Protein AF-A0A926FIC3-F1 (afdb_monomer_lite)

Organism: Aeromonas hydrophila (NCBI:txid644)

Secondary structure (DSSP, 8-state):
---TT----HHHHHHTTS-SSHHHHTTTTTTB-GGGTTT-----SS--S-----BS-SSS---SEEEE-TT--EEEEPPPPPHHHHHHHHHHT-

Radius of gyration: 13.05 Å; chains: 1; bounding box: 36×26×32 Å

Structure (mmCIF, N/CA/C/O backbone):
data_AF-A0A926FIC3-F1
#
_entry.id   AF-A0A926FIC3-F1
#
loop_
_atom_site.group_PDB
_atom_site.id
_atom_site.type_symbol
_atom_site.label_atom_id
_atom_site.label_alt_id
_atom_site.label_comp_id
_atom_site.label_asym_id
_atom_site.label_entity_id
_atom_site.label_seq_id
_atom_site.pdbx_PDB_ins_code
_atom_site.Cartn_x
_atom_site.Cartn_y
_atom_site.Cartn_z
_atom_site.occupancy
_atom_site.B_iso_or_equiv
_atom_site.auth_seq_id
_atom_site.auth_comp_id
_atom_site.auth_asym_id
_atom_site.auth_atom_id
_atom_site.pdbx_PDB_model_num
ATOM 1 N N . MET A 1 1 ? -0.464 7.599 12.871 1.00 42.03 1 MET A N 1
ATOM 2 C CA . MET A 1 1 ? 0.967 7.531 12.443 1.00 42.03 1 MET A CA 1
ATOM 3 C C . MET A 1 1 ? 1.010 7.645 10.915 1.00 42.03 1 MET A C 1
ATOM 5 O O . MET A 1 1 ? 1.080 6.639 10.222 1.00 42.03 1 MET A O 1
ATOM 9 N N . SER A 1 2 ? 0.872 8.861 10.377 1.00 41.44 2 SER A N 1
ATOM 10 C CA . SER A 1 2 ? 0.689 9.081 8.934 1.00 41.44 2 SER A CA 1
ATOM 11 C C . SER A 1 2 ? 2.014 8.907 8.180 1.00 41.44 2 SER A C 1
ATOM 13 O O . SER A 1 2 ? 2.944 9.706 8.307 1.00 41.44 2 SER A O 1
ATOM 15 N N . CYS A 1 3 ? 2.151 7.807 7.440 1.00 52.25 3 CYS A N 1
ATOM 16 C CA . CYS A 1 3 ? 3.246 7.627 6.495 1.00 52.25 3 CYS A CA 1
ATOM 17 C C . CYS A 1 3 ? 2.843 8.305 5.182 1.00 52.25 3 CYS A C 1
ATOM 19 O O . CYS A 1 3 ? 1.821 7.958 4.609 1.00 52.25 3 CYS A O 1
ATOM 21 N N . LEU A 1 4 ? 3.652 9.222 4.649 1.00 47.06 4 LEU A N 1
ATOM 22 C CA . LEU A 1 4 ? 3.330 9.938 3.402 1.00 47.06 4 LEU A CA 1
ATOM 23 C C . LEU A 1 4 ? 3.104 9.010 2.181 1.00 47.06 4 LEU A C 1
ATOM 25 O O . LEU A 1 4 ? 2.561 9.437 1.168 1.00 47.06 4 LEU A O 1
ATOM 29 N N . GLN A 1 5 ? 3.538 7.746 2.267 1.00 49.44 5 GLN A N 1
ATOM 30 C CA . GLN A 1 5 ? 3.405 6.712 1.230 1.00 49.44 5 GLN A CA 1
ATOM 31 C C . GLN A 1 5 ? 2.325 5.665 1.537 1.00 49.44 5 GLN A C 1
ATOM 33 O O . GLN A 1 5 ? 2.264 4.632 0.873 1.00 49.44 5 GLN A O 1
ATOM 38 N N . VAL A 1 6 ? 1.482 5.891 2.546 1.00 51.41 6 VAL A N 1
ATOM 39 C CA . VAL A 1 6 ? 0.368 4.984 2.865 1.00 51.41 6 VAL A CA 1
ATOM 40 C C . VAL A 1 6 ? -0.678 4.927 1.740 1.00 51.41 6 VAL A C 1
ATOM 42 O O . VAL A 1 6 ? -1.394 3.934 1.613 1.00 51.41 6 VAL A O 1
ATOM 45 N N . GLY A 1 7 ? -0.710 5.934 0.863 1.00 54.53 7 GLY A N 1
ATOM 46 C CA . GLY A 1 7 ? -1.427 5.852 -0.402 1.00 54.53 7 GLY A CA 1
ATOM 47 C C . GLY A 1 7 ? -0.793 4.780 -1.283 1.00 54.53 7 GLY A C 1
ATOM 48 O O . GLY A 1 7 ? 0.285 4.974 -1.830 1.00 54.53 7 GLY A O 1
ATOM 49 N N . SER A 1 8 ? -1.449 3.636 -1.426 1.00 62.53 8 SER A N 1
ATOM 50 C CA . SER A 1 8 ? -1.148 2.662 -2.472 1.00 62.53 8 SER A CA 1
ATOM 51 C C . SER A 1 8 ? -2.259 2.760 -3.509 1.00 62.53 8 SER A C 1
ATOM 53 O O . SER A 1 8 ? -3.420 2.504 -3.211 1.00 62.53 8 SER A O 1
ATOM 55 N N . VAL A 1 9 ? -1.924 3.170 -4.733 1.00 71.31 9 VAL A N 1
ATOM 56 C CA . VAL A 1 9 ? -2.851 3.032 -5.865 1.00 71.31 9 VAL A CA 1
ATOM 57 C C . VAL A 1 9 ? -2.681 1.639 -6.460 1.00 71.31 9 VAL A C 1
ATOM 59 O O . VAL A 1 9 ? -1.574 1.100 -6.459 1.00 71.31 9 VAL A O 1
ATOM 62 N N . GLY A 1 10 ? -3.753 1.049 -6.995 1.00 78.94 10 GLY A N 1
ATOM 63 C CA . GLY A 1 10 ? -3.721 -0.330 -7.507 1.00 78.94 10 GLY A CA 1
ATOM 64 C C . GLY A 1 10 ? -2.575 -0.591 -8.494 1.00 78.94 10 GLY A C 1
ATOM 65 O O . GLY A 1 10 ? -1.903 -1.612 -8.403 1.00 78.94 10 GLY A O 1
ATOM 66 N N . LYS A 1 11 ? -2.249 0.384 -9.357 1.00 82.88 11 LYS A N 1
ATOM 67 C CA . LYS A 1 11 ? -1.094 0.302 -10.268 1.00 82.88 11 LYS A CA 1
ATOM 68 C C . LYS A 1 11 ? 0.248 0.122 -9.548 1.00 82.88 11 LYS A C 1
ATOM 70 O O . LYS A 1 11 ? 1.088 -0.620 -10.043 1.00 82.88 11 LYS A O 1
ATOM 75 N N . SER A 1 12 ? 0.463 0.776 -8.406 1.00 83.56 12 SER A N 1
ATOM 76 C CA . SER A 1 12 ? 1.702 0.626 -7.629 1.00 83.56 12 SER A CA 1
ATOM 77 C C . SER A 1 12 ? 1.849 -0.785 -7.079 1.00 83.56 12 SER A C 1
ATOM 79 O O . SER A 1 12 ? 2.946 -1.329 -7.083 1.00 83.56 12 SER A O 1
ATOM 81 N N . LEU A 1 13 ? 0.743 -1.381 -6.629 1.00 85.12 13 LEU A N 1
ATOM 82 C CA . LEU A 1 13 ? 0.719 -2.749 -6.117 1.00 85.12 13 LEU A CA 1
ATOM 83 C C . LEU A 1 13 ? 0.977 -3.765 -7.235 1.00 85.12 13 LEU A C 1
ATOM 85 O O . LEU A 1 13 ? 1.796 -4.662 -7.055 1.00 85.12 13 LEU A O 1
ATOM 89 N N . ILE A 1 14 ? 0.372 -3.572 -8.410 1.00 88.31 14 ILE A N 1
ATOM 90 C CA . ILE A 1 14 ? 0.625 -4.411 -9.593 1.00 88.31 14 ILE A CA 1
ATOM 91 C C . ILE A 1 14 ? 2.093 -4.295 -10.033 1.00 88.31 14 ILE A C 1
ATOM 93 O O . ILE A 1 14 ? 2.773 -5.308 -10.165 1.00 88.31 14 ILE A O 1
ATOM 97 N N . LYS A 1 15 ? 2.636 -3.070 -10.173 1.00 86.94 15 LYS A N 1
ATOM 98 C CA . LYS A 1 15 ? 4.061 -2.848 -10.509 1.00 86.94 15 LYS A CA 1
ATOM 99 C C . LYS A 1 15 ? 5.013 -3.473 -9.478 1.00 86.94 15 LYS A C 1
ATOM 101 O O . LYS A 1 15 ? 6.117 -3.869 -9.833 1.00 86.94 15 LYS A O 1
ATOM 106 N N . ALA A 1 16 ? 4.593 -3.557 -8.218 1.00 86.94 16 ALA A N 1
ATOM 107 C CA . ALA A 1 16 ? 5.355 -4.173 -7.137 1.00 86.94 16 ALA A CA 1
ATOM 108 C C . ALA A 1 16 ? 5.212 -5.703 -7.057 1.00 86.94 16 ALA A C 1
ATOM 110 O O . ALA A 1 16 ? 5.843 -6.308 -6.197 1.00 86.94 16 ALA A O 1
ATOM 111 N N . GLY A 1 17 ? 4.402 -6.326 -7.920 1.00 88.50 17 GLY A N 1
ATOM 112 C CA . GLY A 1 17 ? 4.203 -7.777 -7.942 1.00 88.50 17 GLY A CA 1
ATOM 113 C C . GLY A 1 17 ? 3.226 -8.299 -6.885 1.00 88.50 17 GLY A C 1
ATOM 114 O O . GLY A 1 17 ? 3.284 -9.473 -6.533 1.00 88.50 17 GLY A O 1
ATOM 115 N N . ALA A 1 18 ? 2.332 -7.455 -6.360 1.00 87.12 18 ALA A N 1
ATOM 116 C CA . ALA A 1 18 ? 1.299 -7.885 -5.412 1.00 87.12 18 ALA A CA 1
ATOM 117 C C . ALA A 1 18 ? 0.176 -8.715 -6.065 1.00 87.12 18 ALA A C 1
ATOM 119 O O . ALA A 1 18 ? -0.573 -9.391 -5.363 1.00 87.12 18 ALA A O 1
ATOM 120 N N . GLY A 1 19 ? 0.042 -8.641 -7.390 1.00 89.12 19 GLY A N 1
ATOM 121 C CA . GLY A 1 19 ? -0.966 -9.343 -8.178 1.00 89.12 19 GLY A CA 1
ATOM 122 C C . GLY A 1 19 ? -0.998 -8.845 -9.625 1.00 89.12 19 GLY A C 1
ATOM 123 O O . GLY A 1 19 ? -0.418 -7.802 -9.935 1.00 89.12 19 GLY A O 1
ATOM 124 N N . ASP A 1 20 ? -1.668 -9.593 -10.501 1.00 89.00 20 ASP A N 1
ATOM 125 C CA . ASP A 1 20 ? -1.651 -9.360 -11.953 1.00 89.00 20 ASP A CA 1
ATOM 126 C C . ASP A 1 20 ? -2.651 -8.285 -12.414 1.00 89.00 20 ASP A C 1
ATOM 128 O O . ASP A 1 20 ? -2.481 -7.666 -13.465 1.00 89.00 20 ASP A O 1
ATOM 132 N N . ASP A 1 21 ? -3.705 -8.044 -11.630 1.00 87.44 21 ASP A N 1
ATOM 133 C CA . ASP A 1 21 ? -4.791 -7.127 -11.980 1.00 87.44 21 ASP A CA 1
ATOM 134 C C . ASP A 1 21 ? -5.343 -6.349 -10.773 1.00 87.44 21 ASP A C 1
ATOM 136 O O . ASP A 1 21 ? -5.013 -6.609 -9.615 1.00 87.44 21 ASP A O 1
ATOM 140 N N . PHE A 1 22 ? -6.228 -5.380 -11.029 1.00 83.31 22 PHE A N 1
ATOM 141 C CA . PHE A 1 22 ? -6.813 -4.566 -9.960 1.00 83.31 22 PHE A CA 1
ATOM 142 C C . PHE A 1 22 ? -7.629 -5.391 -8.952 1.00 83.31 22 PHE A C 1
ATOM 144 O O . PHE A 1 22 ? -7.638 -5.079 -7.762 1.00 83.31 22 PHE A O 1
ATOM 151 N N . LYS A 1 23 ? -8.299 -6.453 -9.409 1.00 86.69 23 LYS A N 1
ATOM 152 C CA . LYS A 1 23 ? -9.135 -7.308 -8.559 1.00 86.69 23 LYS A CA 1
ATOM 153 C C . LYS A 1 23 ? -8.286 -8.097 -7.562 1.00 86.69 23 LYS A C 1
ATOM 155 O O . LYS A 1 23 ? -8.707 -8.283 -6.424 1.00 86.69 23 LYS A O 1
ATOM 160 N N . SER A 1 24 ? -7.106 -8.542 -7.977 1.00 85.38 24 SER A N 1
ATOM 161 C CA . SER A 1 24 ? -6.156 -9.268 -7.137 1.00 85.38 24 SER A CA 1
ATOM 162 C C . SER A 1 24 ? -5.544 -8.369 -6.058 1.00 85.38 24 SER A C 1
ATOM 164 O O . SER A 1 24 ? -5.426 -8.792 -4.910 1.00 85.38 24 SER A O 1
ATOM 166 N N . VAL A 1 25 ? -5.245 -7.105 -6.386 1.00 87.75 25 VAL A N 1
ATOM 167 C CA . VAL A 1 25 ? -4.594 -6.167 -5.453 1.00 87.75 25 VAL A CA 1
ATOM 168 C C . VAL A 1 25 ? -5.567 -5.346 -4.601 1.00 87.75 25 VAL A C 1
ATOM 170 O O . VAL A 1 25 ? -5.136 -4.688 -3.655 1.00 87.75 25 VAL A O 1
ATOM 173 N N . SER A 1 26 ? -6.872 -5.363 -4.893 1.00 83.44 26 SER A N 1
ATOM 174 C CA . SER A 1 26 ? -7.870 -4.546 -4.179 1.00 83.44 26 SER A CA 1
ATOM 175 C C . SER A 1 26 ? -7.924 -4.841 -2.678 1.00 83.44 26 SER A C 1
ATOM 177 O O . SER A 1 26 ? -8.058 -3.920 -1.884 1.00 83.44 26 SER A O 1
ATOM 179 N N . LYS A 1 27 ? -7.719 -6.101 -2.276 1.00 81.06 27 LYS A N 1
ATOM 180 C CA . LYS A 1 27 ? -7.660 -6.525 -0.862 1.00 81.06 27 LYS A CA 1
ATOM 181 C C . LYS A 1 27 ? -6.432 -6.000 -0.115 1.00 81.06 27 LYS A C 1
ATOM 183 O O . LYS A 1 27 ? -6.379 -6.028 1.107 1.00 81.06 27 LYS A O 1
ATOM 188 N N . THR A 1 28 ? -5.410 -5.591 -0.855 1.00 83.88 28 THR A N 1
ATOM 189 C CA . THR A 1 28 ? -4.157 -5.048 -0.324 1.00 83.88 28 THR A CA 1
ATOM 190 C C . THR A 1 28 ? -4.198 -3.522 -0.257 1.00 83.88 28 THR A C 1
ATOM 192 O O . THR A 1 28 ? -3.479 -2.909 0.537 1.00 83.88 28 THR A O 1
ATOM 195 N N . LEU A 1 29 ? -5.047 -2.909 -1.081 1.00 81.25 29 LEU A N 1
ATOM 196 C CA . LEU A 1 29 ? -5.211 -1.470 -1.172 1.00 81.25 29 LEU A CA 1
ATOM 197 C C . LEU A 1 29 ? -5.733 -0.911 0.153 1.00 81.25 29 LEU A C 1
ATOM 199 O O . LEU A 1 29 ? -6.708 -1.401 0.709 1.00 81.25 29 LEU A O 1
ATOM 203 N N . GLY A 1 30 ? -5.041 0.096 0.682 1.00 79.00 30 GLY A N 1
ATOM 204 C CA . GLY A 1 30 ? -5.377 0.673 1.985 1.00 79.00 30 GLY A CA 1
ATOM 205 C C . GLY A 1 30 ? -5.050 -0.221 3.188 1.00 79.00 30 GLY A C 1
ATOM 206 O O . GLY A 1 30 ? -5.262 0.222 4.307 1.00 79.00 30 GLY A O 1
ATOM 207 N N . PHE A 1 31 ? -4.490 -1.421 2.993 1.00 82.62 31 PHE A N 1
ATOM 208 C CA . PHE A 1 31 ? -4.203 -2.377 4.072 1.00 82.62 31 PHE A CA 1
ATOM 209 C C . PHE A 1 31 ? -2.710 -2.716 4.225 1.00 82.62 31 PHE A C 1
ATOM 211 O O . PHE A 1 31 ? -2.214 -2.891 5.345 1.00 82.62 31 PHE A O 1
ATOM 218 N N . SER A 1 32 ? -1.964 -2.805 3.118 1.00 85.31 32 SER A N 1
ATOM 219 C CA . SER A 1 32 ? -0.519 -3.081 3.130 1.00 85.31 32 SER A CA 1
ATOM 220 C C . SER A 1 32 ? 0.272 -2.031 2.360 1.00 85.31 32 SER A C 1
ATOM 222 O O . SER A 1 32 ? -0.123 -1.583 1.286 1.00 85.31 32 SER A O 1
ATOM 224 N N . CYS A 1 33 ? 1.447 -1.673 2.874 1.00 85.12 33 CYS A N 1
ATOM 225 C CA . CYS A 1 33 ? 2.381 -0.822 2.149 1.00 85.12 33 CYS A CA 1
ATOM 226 C C . CYS A 1 33 ? 2.980 -1.562 0.941 1.00 85.12 33 CYS A C 1
ATOM 228 O O . CYS A 1 33 ? 3.341 -2.736 1.033 1.00 85.12 33 CYS A O 1
ATOM 230 N N . VAL A 1 34 ? 3.196 -0.839 -0.166 1.00 85.75 34 VAL A N 1
ATOM 231 C CA . VAL A 1 34 ? 3.830 -1.367 -1.396 1.00 85.75 34 VAL A CA 1
ATOM 232 C C . VAL A 1 34 ? 5.199 -1.997 -1.111 1.00 85.75 34 VAL A C 1
ATOM 234 O O . VAL A 1 34 ? 5.564 -3.007 -1.707 1.00 85.75 34 VAL A O 1
ATOM 237 N N . GLY A 1 35 ? 5.937 -1.445 -0.141 1.00 86.25 35 GLY A N 1
ATOM 238 C CA . GLY A 1 35 ? 7.244 -1.950 0.277 1.00 86.25 35 GLY A CA 1
ATOM 239 C C . GLY A 1 35 ? 7.248 -3.416 0.714 1.00 86.25 35 GLY A C 1
ATOM 240 O O . GLY A 1 35 ? 8.288 -4.065 0.632 1.00 86.25 35 GLY A O 1
ATOM 241 N N . ARG A 1 36 ? 6.095 -3.967 1.116 1.00 87.56 36 ARG A N 1
ATOM 242 C CA . ARG A 1 36 ? 5.949 -5.381 1.477 1.00 87.56 36 ARG A CA 1
ATOM 243 C C . ARG A 1 36 ? 6.263 -6.325 0.313 1.00 87.56 36 ARG A C 1
ATOM 245 O O . ARG A 1 36 ? 6.799 -7.400 0.552 1.00 87.56 36 ARG A O 1
ATOM 252 N N . PHE A 1 37 ? 5.972 -5.911 -0.918 1.00 88.31 37 PHE A N 1
ATOM 253 C CA . PHE A 1 37 ? 6.119 -6.748 -2.113 1.00 88.31 37 PHE A CA 1
ATOM 254 C C . PHE A 1 37 ? 7.487 -6.601 -2.789 1.00 88.31 37 PHE A C 1
ATOM 256 O O . PHE A 1 37 ? 7.915 -7.489 -3.514 1.00 88.31 37 PHE A O 1
ATOM 263 N N . ILE A 1 38 ? 8.221 -5.527 -2.482 1.00 88.56 38 ILE A N 1
ATOM 264 C CA . ILE A 1 38 ? 9.564 -5.252 -3.028 1.00 88.56 38 ILE A CA 1
ATOM 265 C C . ILE A 1 38 ? 10.697 -5.500 -2.019 1.00 88.56 38 ILE A C 1
ATOM 267 O O . ILE A 1 38 ? 11.814 -5.029 -2.214 1.00 88.56 38 ILE A O 1
ATOM 271 N N . GLY A 1 39 ? 10.417 -6.184 -0.905 1.00 87.38 39 GLY A N 1
ATOM 272 C CA . GLY A 1 39 ? 11.430 -6.501 0.110 1.00 87.38 39 GLY A CA 1
ATOM 273 C C . GLY A 1 39 ? 11.951 -5.287 0.892 1.00 87.38 39 GLY A C 1
ATOM 274 O O . GLY A 1 39 ? 13.106 -5.272 1.314 1.00 87.38 39 GLY A O 1
ATOM 275 N N . ALA A 1 40 ? 11.128 -4.252 1.084 1.00 88.00 40 ALA A N 1
ATOM 276 C CA . ALA A 1 40 ? 11.512 -3.085 1.874 1.00 88.00 40 ALA A CA 1
ATOM 277 C C . ALA A 1 40 ? 11.668 -3.419 3.372 1.00 88.00 40 ALA A C 1
ATOM 279 O O . ALA A 1 40 ? 11.123 -4.396 3.886 1.00 88.00 40 ALA A O 1
ATOM 280 N N . GLY A 1 41 ? 12.391 -2.560 4.092 1.00 86.69 41 GLY A N 1
ATOM 281 C CA . GLY A 1 41 ? 12.598 -2.704 5.533 1.00 86.69 41 GLY A CA 1
ATOM 282 C C . GLY A 1 41 ? 11.373 -2.353 6.388 1.00 86.69 41 GLY A C 1
ATOM 283 O O . GLY A 1 41 ? 10.345 -1.882 5.896 1.00 86.69 41 GLY A O 1
ATOM 284 N N . SER A 1 42 ? 11.520 -2.542 7.700 1.00 85.31 42 SER A N 1
ATOM 285 C CA . SER A 1 42 ? 10.509 -2.202 8.708 1.00 85.31 42 SER A CA 1
ATOM 286 C C . SER A 1 42 ? 10.142 -0.709 8.712 1.00 85.31 42 SER A C 1
ATOM 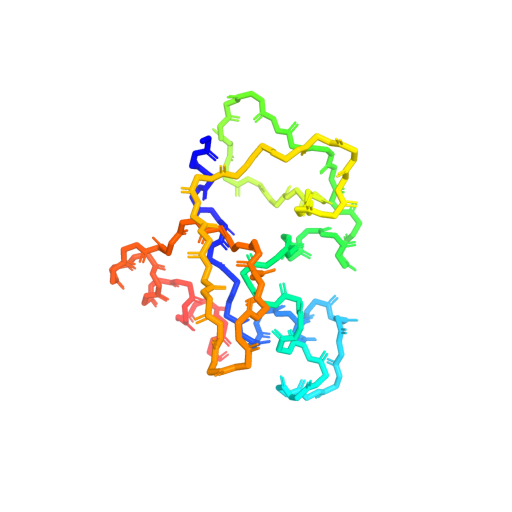288 O O . SER A 1 42 ? 10.969 0.135 8.339 1.00 85.31 42 SER A O 1
ATOM 290 N N . PRO A 1 43 ? 8.917 -0.346 9.142 1.00 80.31 43 PRO A N 1
ATOM 291 C CA . PRO A 1 43 ? 8.526 1.051 9.301 1.00 80.31 43 PRO A CA 1
ATOM 292 C C . PRO A 1 43 ? 9.434 1.781 10.293 1.00 80.31 43 PRO A C 1
ATOM 294 O O . PRO A 1 43 ? 9.964 1.206 11.244 1.00 80.31 43 PRO A O 1
ATOM 297 N N . ARG A 1 44 ? 9.604 3.082 10.059 1.00 80.81 44 ARG A N 1
ATOM 298 C CA . ARG A 1 44 ? 10.484 3.953 10.843 1.00 80.81 44 ARG A CA 1
ATOM 299 C C . ARG A 1 44 ? 9.644 4.901 11.686 1.00 80.81 44 ARG A C 1
ATOM 301 O O . ARG A 1 44 ? 8.572 5.324 11.269 1.00 80.81 44 ARG A O 1
ATOM 308 N N . LYS A 1 45 ? 10.163 5.282 12.859 1.00 79.12 45 LYS A N 1
ATOM 309 C CA . LYS A 1 45 ? 9.499 6.253 13.749 1.00 79.12 45 LYS A CA 1
ATOM 310 C C . LYS A 1 45 ? 9.317 7.627 13.096 1.00 79.12 45 LYS A C 1
ATOM 312 O O . LYS A 1 45 ? 8.370 8.329 13.421 1.00 79.12 45 LYS A O 1
ATOM 317 N N . LYS A 1 46 ? 10.239 8.012 12.209 1.00 78.50 46 LYS A N 1
ATOM 318 C CA . LYS A 1 46 ? 10.165 9.233 11.404 1.00 78.50 46 LYS A CA 1
ATOM 319 C C . LYS A 1 46 ? 10.141 8.856 9.919 1.00 78.50 46 LYS A C 1
ATOM 321 O O . LYS A 1 46 ? 10.956 8.015 9.526 1.00 78.50 46 LYS A O 1
ATOM 326 N N . PRO A 1 47 ? 9.251 9.452 9.107 1.00 73.44 47 PRO A N 1
ATOM 327 C CA . PRO A 1 47 ? 9.265 9.259 7.664 1.00 73.44 47 PRO A CA 1
ATO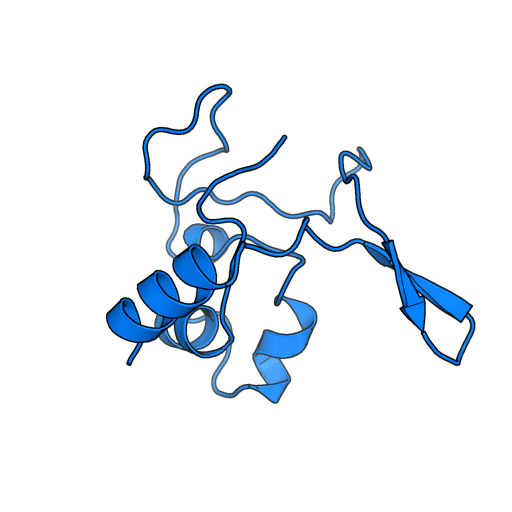M 328 C C . PRO A 1 47 ? 10.586 9.753 7.062 1.00 73.44 47 PRO A C 1
ATOM 330 O O . PRO A 1 47 ? 11.072 10.823 7.414 1.00 73.44 47 PRO A O 1
ATOM 333 N N . ASP A 1 48 ? 11.151 8.982 6.141 1.00 80.06 48 ASP A N 1
ATOM 334 C CA . ASP A 1 48 ? 12.383 9.291 5.395 1.00 80.06 48 ASP A CA 1
ATOM 335 C C . ASP A 1 48 ? 12.168 9.204 3.868 1.00 80.06 48 A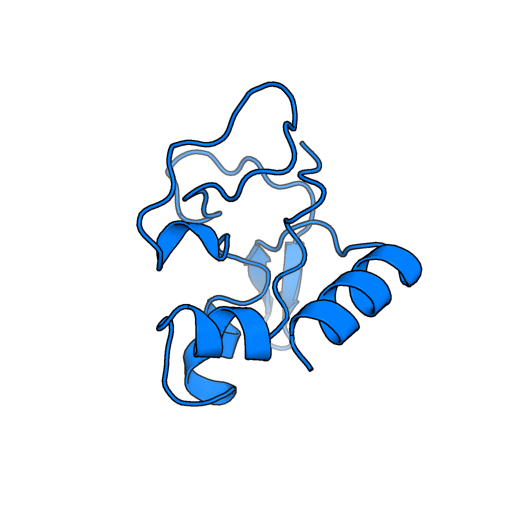SP A C 1
ATOM 337 O O . ASP A 1 48 ? 13.126 9.178 3.100 1.00 80.06 48 ASP A O 1
ATOM 341 N N . GLY A 1 49 ? 10.907 9.090 3.431 1.00 75.81 49 GLY A N 1
ATOM 342 C CA . GLY A 1 49 ? 10.517 8.942 2.026 1.00 75.81 49 GLY A CA 1
ATOM 343 C C . GLY A 1 49 ? 10.789 7.567 1.402 1.00 75.81 49 GLY A C 1
ATOM 344 O O . GLY A 1 49 ? 10.556 7.394 0.205 1.00 75.81 49 GLY A O 1
ATOM 345 N N . LYS A 1 50 ? 11.285 6.583 2.165 1.00 80.06 50 LYS A N 1
ATOM 346 C CA . LYS A 1 50 ? 11.524 5.222 1.660 1.00 80.06 50 LYS A CA 1
ATOM 347 C C . LYS A 1 50 ? 10.291 4.325 1.843 1.00 80.06 50 LYS A C 1
ATOM 349 O O . LYS A 1 50 ? 9.569 4.468 2.827 1.00 80.06 50 LYS A O 1
ATOM 354 N N . PRO A 1 51 ? 10.080 3.310 0.992 1.00 80.62 51 PRO A N 1
ATOM 355 C CA . PRO A 1 51 ? 9.054 2.304 1.255 1.00 80.62 51 PRO A CA 1
ATOM 356 C C . PRO A 1 51 ? 9.322 1.540 2.569 1.00 80.62 51 PRO A C 1
ATOM 358 O O . PRO A 1 51 ? 10.451 1.480 3.072 1.00 80.62 51 PRO A O 1
ATOM 361 N N . CYS A 1 52 ? 8.271 0.949 3.138 1.00 84.25 52 CYS A N 1
ATOM 362 C CA . CYS A 1 52 ? 8.352 0.017 4.263 1.00 84.25 52 CYS A CA 1
ATOM 363 C C . CYS A 1 52 ? 7.414 -1.181 4.049 1.00 84.25 52 CYS A C 1
ATOM 365 O O . CYS A 1 52 ? 6.516 -1.132 3.209 1.00 84.25 52 CYS A O 1
ATOM 367 N N . ASN A 1 53 ? 7.622 -2.258 4.802 1.00 86.62 53 ASN A N 1
ATOM 368 C CA . ASN A 1 53 ? 6.865 -3.510 4.685 1.00 86.62 53 ASN A CA 1
ATOM 369 C C . ASN A 1 53 ? 5.641 -3.623 5.621 1.00 86.62 53 ASN A C 1
ATOM 371 O O . ASN A 1 53 ? 5.124 -4.726 5.831 1.00 86.62 53 ASN A O 1
ATOM 375 N N .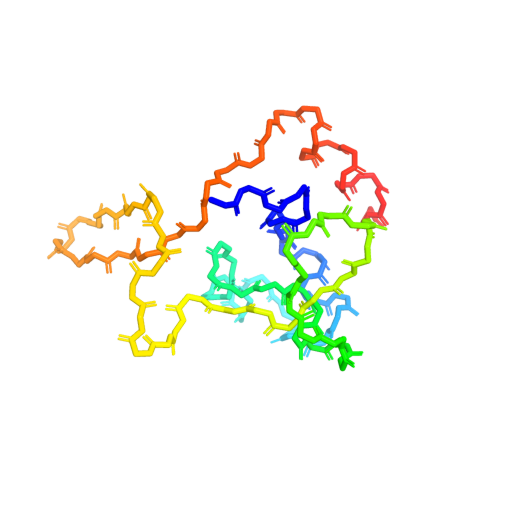 TRP A 1 54 ? 5.186 -2.503 6.190 1.00 84.12 54 TRP A N 1
ATOM 376 C CA . TRP A 1 54 ? 4.094 -2.476 7.165 1.00 84.12 54 TRP A CA 1
ATOM 377 C C . TRP A 1 54 ? 2.743 -2.908 6.569 1.00 84.12 54 TRP A C 1
ATOM 379 O O . TRP A 1 54 ? 2.472 -2.714 5.382 1.00 84.12 54 TRP A O 1
ATOM 389 N N . SER A 1 55 ? 1.886 -3.488 7.411 1.00 84.88 55 SER A N 1
ATOM 390 C CA . SER A 1 55 ? 0.508 -3.866 7.089 1.00 84.88 55 SER A CA 1
ATOM 391 C C . SER A 1 55 ? -0.363 -3.773 8.338 1.00 84.88 55 SER A C 1
ATOM 393 O O . SER A 1 55 ? 0.139 -3.976 9.442 1.00 84.88 55 SER A O 1
ATOM 395 N N . LEU A 1 56 ? -1.666 -3.552 8.156 1.00 78.38 56 LEU A N 1
ATOM 396 C CA . LEU A 1 56 ? -2.653 -3.510 9.245 1.00 78.38 56 LEU A CA 1
ATOM 397 C C . LEU A 1 56 ? -3.027 -4.893 9.825 1.00 78.38 56 LEU A C 1
ATOM 399 O O . LEU A 1 56 ? -3.786 -4.976 10.779 1.00 78.38 56 LEU A O 1
ATOM 403 N N . GLY A 1 57 ? -2.478 -5.989 9.290 1.00 67.56 57 GLY A N 1
ATOM 404 C CA . GLY A 1 57 ? -2.791 -7.369 9.692 1.00 67.56 57 GLY A CA 1
ATOM 405 C C . GLY A 1 57 ? -1.965 -7.927 10.854 1.00 67.56 57 GLY A C 1
ATOM 406 O O . GLY A 1 57 ? -1.532 -9.075 10.781 1.00 67.56 57 GLY A O 1
ATOM 407 N N . GLY A 1 58 ? -1.672 -7.123 11.877 1.00 66.19 58 GLY A N 1
ATOM 408 C CA . GLY A 1 58 ? -0.881 -7.535 13.044 1.00 66.19 58 GLY A CA 1
ATOM 409 C C . GLY A 1 58 ? -1.711 -7.695 14.322 1.00 66.19 58 GLY A C 1
ATOM 410 O O . GLY A 1 58 ? -2.868 -7.305 14.374 1.00 66.19 58 GLY A O 1
ATOM 411 N N . LEU A 1 59 ? -1.086 -8.208 15.391 1.00 62.16 59 LEU A N 1
ATOM 412 C CA . LEU A 1 59 ? -1.696 -8.341 16.729 1.00 62.16 59 LEU A CA 1
ATOM 413 C C . LEU A 1 59 ? -2.155 -6.995 17.329 1.00 62.16 59 LEU A C 1
ATOM 415 O O . LEU A 1 59 ? -2.981 -6.964 18.233 1.00 62.16 59 LEU A O 1
ATOM 419 N N . LEU A 1 60 ? -1.583 -5.883 16.859 1.00 62.03 60 LEU A N 1
ATOM 420 C CA . LEU A 1 60 ? -1.845 -4.541 17.365 1.00 62.03 60 LEU A CA 1
ATOM 421 C C . LEU A 1 60 ? -2.614 -3.739 16.308 1.00 62.03 60 LEU A C 1
ATOM 423 O O . LEU A 1 60 ? -2.064 -3.416 15.255 1.00 62.03 60 LEU A O 1
ATOM 427 N N . HIS A 1 61 ? -3.866 -3.403 16.620 1.00 65.06 61 HIS A N 1
ATOM 428 C CA . HIS A 1 61 ? -4.760 -2.548 15.830 1.00 65.06 61 HIS A CA 1
ATOM 429 C C . HIS A 1 61 ? -4.317 -1.077 15.921 1.00 65.06 61 HIS A C 1
ATOM 431 O O . HIS A 1 61 ? -4.931 -0.254 16.595 1.00 65.06 61 HIS A O 1
ATOM 437 N N . LEU A 1 62 ? -3.172 -0.756 15.319 1.00 70.62 62 LEU A N 1
ATOM 438 C CA . LEU A 1 62 ? -2.598 0.594 15.305 1.00 70.62 62 LEU A CA 1
ATOM 439 C C . LEU A 1 62 ? -3.031 1.356 14.042 1.00 70.62 62 LEU A C 1
ATOM 441 O O . LEU A 1 62 ? -2.187 1.834 13.279 1.00 70.62 62 LEU A O 1
ATOM 445 N N . HIS A 1 63 ? -4.339 1.436 13.803 1.00 74.12 63 HIS A N 1
ATOM 446 C CA . HIS A 1 63 ? -4.961 2.210 12.726 1.00 74.12 63 HIS A CA 1
ATOM 447 C C . HIS A 1 63 ? -5.918 3.257 13.294 1.00 74.12 63 HIS A C 1
ATOM 449 O O . HIS A 1 63 ? -6.390 3.145 14.419 1.00 74.12 63 HIS A O 1
ATOM 455 N N . GLU A 1 64 ? -6.163 4.301 12.507 1.00 74.75 64 GLU A N 1
ATOM 456 C CA . GLU A 1 64 ? -7.032 5.420 12.895 1.00 74.75 64 GLU A CA 1
ATOM 457 C C . GLU A 1 64 ? -8.358 5.412 12.115 1.00 74.75 64 GLU A C 1
ATOM 459 O O . GLU A 1 64 ? -9.317 6.040 12.551 1.00 74.75 64 GLU A O 1
ATOM 464 N N . LEU A 1 65 ? -8.433 4.686 10.988 1.00 80.44 65 LEU A N 1
ATOM 465 C CA . LEU A 1 65 ? -9.594 4.662 10.100 1.00 80.44 65 LEU A CA 1
ATOM 466 C C . LEU A 1 65 ? -10.132 3.240 9.891 1.00 80.44 65 LEU A C 1
ATOM 468 O O . LEU A 1 65 ? -9.392 2.303 9.591 1.00 80.44 65 LEU A O 1
ATOM 472 N N . GLU A 1 66 ? -11.448 3.109 9.995 1.00 85.31 66 GLU A N 1
ATOM 473 C CA . GLU A 1 66 ? -12.197 1.883 9.738 1.00 85.31 66 GLU A CA 1
ATOM 474 C C . GLU A 1 66 ? -13.320 2.178 8.743 1.00 85.31 66 GLU A C 1
ATOM 476 O O . GLU A 1 66 ? -13.982 3.214 8.825 1.00 85.31 66 GLU A O 1
ATOM 481 N N . VAL A 1 67 ? -13.527 1.271 7.791 1.00 83.81 67 VAL A N 1
ATOM 482 C CA . VAL A 1 67 ? -14.619 1.326 6.814 1.00 83.81 67 VAL A CA 1
ATOM 483 C C . VAL A 1 67 ? -15.554 0.160 7.092 1.00 83.81 67 VAL A C 1
ATOM 485 O O . VAL A 1 67 ? -15.117 -0.985 7.116 1.00 83.81 67 VAL A O 1
ATOM 488 N N . ILE A 1 68 ? -16.835 0.451 7.299 1.00 89.31 68 ILE A N 1
ATOM 489 C CA . ILE A 1 68 ? -17.870 -0.565 7.498 1.00 89.31 68 ILE A CA 1
ATOM 490 C C . ILE A 1 68 ? -18.578 -0.776 6.161 1.00 89.31 68 ILE A C 1
ATOM 492 O O . ILE A 1 68 ? -19.020 0.198 5.547 1.00 89.31 68 ILE A O 1
ATOM 496 N N . ASP A 1 69 ? -18.641 -2.021 5.692 1.00 87.69 69 ASP A N 1
ATOM 497 C CA . ASP A 1 69 ? -19.363 -2.360 4.463 1.00 87.69 69 ASP A CA 1
ATOM 498 C C . ASP A 1 69 ? -20.878 -2.529 4.693 1.00 87.69 69 ASP A C 1
ATOM 500 O O . ASP A 1 69 ? -21.379 -2.439 5.814 1.00 87.69 69 ASP A O 1
ATOM 504 N N . GLU A 1 70 ? -21.626 -2.756 3.611 1.00 93.00 70 GLU A N 1
ATOM 505 C CA . GLU A 1 70 ? -23.086 -2.938 3.649 1.00 93.00 70 GLU A CA 1
ATOM 506 C C . GLU A 1 70 ? -23.521 -4.170 4.464 1.00 93.00 70 GLU A C 1
ATOM 508 O O . GLU A 1 70 ? -24.654 -4.226 4.943 1.00 93.00 70 GLU A O 1
ATOM 513 N N . GLU A 1 71 ? -22.624 -5.142 4.645 1.00 91.75 71 GLU A N 1
ATOM 514 C CA . GLU A 1 71 ? -22.843 -6.364 5.425 1.00 91.75 71 GLU A CA 1
ATOM 515 C C . GLU A 1 71 ? -22.447 -6.187 6.905 1.00 91.75 71 GLU A C 1
ATOM 517 O O . GLU A 1 71 ? -22.668 -7.083 7.722 1.00 91.75 71 GLU A O 1
ATOM 522 N N . GLY A 1 72 ? -21.901 -5.023 7.274 1.00 90.44 72 GLY A N 1
ATOM 523 C CA . GLY A 1 72 ? -21.469 -4.694 8.629 1.00 90.44 72 GLY A CA 1
ATOM 524 C C . GLY A 1 72 ? -20.055 -5.165 8.978 1.00 90.44 72 GLY A C 1
ATOM 525 O O . GLY A 1 72 ? -19.666 -5.078 10.146 1.00 90.44 72 GLY A O 1
ATOM 526 N N . ASN A 1 73 ? -19.266 -5.647 8.012 1.00 87.31 73 ASN A N 1
ATOM 527 C CA . ASN A 1 73 ? -17.882 -6.035 8.273 1.00 87.31 73 ASN A CA 1
ATOM 528 C C . ASN A 1 73 ? -16.987 -4.798 8.393 1.00 87.31 73 ASN A C 1
ATOM 530 O O . ASN A 1 73 ? -17.076 -3.857 7.602 1.00 87.31 73 ASN A O 1
ATOM 534 N N . VAL A 1 74 ? -16.078 -4.833 9.368 1.00 85.69 74 VAL A N 1
ATOM 535 C CA . VAL A 1 74 ? -15.118 -3.759 9.630 1.00 85.69 74 VAL A CA 1
ATOM 536 C C . VAL A 1 74 ? -13.831 -4.011 8.852 1.00 85.69 74 VAL A C 1
ATOM 538 O O . VAL A 1 74 ? -13.110 -4.979 9.102 1.00 85.69 74 VAL A O 1
ATOM 541 N N . HIS A 1 75 ? -13.513 -3.098 7.941 1.00 82.44 75 HIS A N 1
ATOM 542 C CA . HIS A 1 75 ? -12.278 -3.088 7.167 1.00 82.44 75 HIS A CA 1
ATOM 543 C C . HIS A 1 75 ? -11.351 -2.013 7.716 1.00 82.44 75 HIS A C 1
ATOM 545 O O . HIS A 1 75 ? -11.597 -0.815 7.581 1.00 82.44 75 HIS A O 1
ATOM 551 N N . MET A 1 76 ? -10.261 -2.448 8.339 1.00 83.00 76 MET A N 1
ATOM 552 C CA . MET A 1 76 ? -9.209 -1.545 8.790 1.00 83.00 76 MET A CA 1
ATOM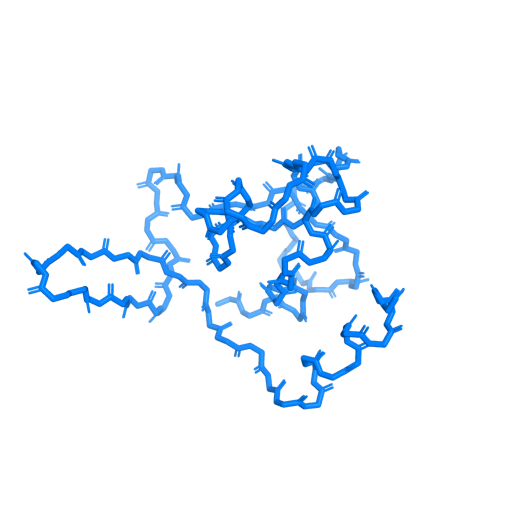 553 C C . MET A 1 76 ? -8.476 -1.015 7.566 1.00 83.00 76 MET A C 1
ATOM 555 O O . MET A 1 76 ? -7.940 -1.793 6.770 1.00 83.00 76 MET A O 1
ATOM 559 N N . VAL A 1 77 ? -8.435 0.303 7.429 1.00 79.38 77 VAL A N 1
ATOM 560 C CA . VAL A 1 77 ? -7.749 0.954 6.319 1.00 79.38 77 VAL A CA 1
ATOM 561 C C . VAL A 1 77 ? -6.830 2.040 6.842 1.00 79.38 77 VAL A C 1
ATOM 563 O O . VAL A 1 77 ? -6.989 2.582 7.936 1.00 79.38 77 VAL A O 1
ATOM 566 N N . PHE A 1 78 ? -5.816 2.363 6.059 1.00 79.19 78 PHE A N 1
ATOM 567 C CA . PHE A 1 78 ? -5.022 3.532 6.347 1.00 79.19 78 PHE A CA 1
ATOM 568 C C . PHE A 1 78 ? -5.814 4.817 6.100 1.00 79.19 78 PHE A C 1
ATOM 570 O O . PHE A 1 78 ? -6.745 4.852 5.295 1.00 79.19 78 PHE A O 1
ATOM 577 N N . GLU A 1 79 ? -5.370 5.899 6.734 1.00 79.44 79 GLU A N 1
ATOM 578 C CA . GLU A 1 79 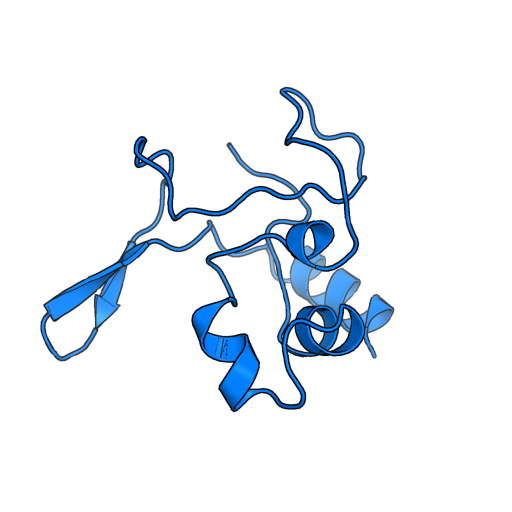? -5.852 7.236 6.418 1.00 79.44 79 GLU A CA 1
ATOM 579 C C . GLU A 1 79 ? -5.598 7.556 4.928 1.00 79.44 79 GLU A C 1
ATOM 581 O O . GLU A 1 79 ? -4.479 7.352 4.435 1.00 79.44 79 GLU A O 1
ATOM 586 N N . PRO A 1 80 ? -6.616 8.022 4.183 1.00 75.62 80 PRO A N 1
ATOM 587 C CA . PRO A 1 80 ? -6.462 8.360 2.780 1.00 75.62 80 PRO A CA 1
ATOM 588 C C . PRO A 1 80 ? -5.483 9.524 2.609 1.00 75.62 80 PRO A C 1
ATOM 590 O O . PRO A 1 80 ? -5.475 10.487 3.371 1.00 75.62 80 PRO A O 1
ATOM 593 N N . ALA A 1 81 ? -4.664 9.440 1.563 1.00 77.12 81 ALA A N 1
ATOM 594 C CA . ALA A 1 81 ? -3.775 10.528 1.179 1.00 77.12 81 ALA A CA 1
ATOM 595 C C . ALA A 1 81 ? -4.578 11.763 0.728 1.00 77.12 81 ALA A C 1
ATOM 597 O O . ALA A 1 81 ? -5.692 11.631 0.210 1.00 77.12 81 ALA A O 1
ATOM 598 N N . THR A 1 82 ? -3.992 12.960 0.846 1.00 82.00 82 THR A N 1
ATOM 599 C CA . THR A 1 82 ? -4.606 14.167 0.268 1.00 82.00 82 THR A CA 1
ATOM 600 C C . THR A 1 82 ? -4.683 14.057 -1.259 1.00 82.00 82 THR A C 1
ATOM 602 O O . THR A 1 82 ? -3.956 13.272 -1.882 1.00 82.00 82 THR A O 1
ATOM 605 N N . ALA A 1 83 ? -5.538 14.864 -1.892 1.00 82.75 83 ALA A N 1
ATOM 606 C CA . ALA A 1 83 ? -5.693 14.863 -3.347 1.00 82.75 83 ALA A CA 1
ATOM 607 C C . ALA A 1 83 ? -4.354 15.091 -4.076 1.00 82.75 83 ALA A C 1
ATOM 609 O O . ALA A 1 83 ? -4.049 14.405 -5.053 1.00 82.75 83 ALA A O 1
ATOM 610 N N . GLU A 1 84 ? -3.519 16.000 -3.574 1.00 82.81 84 GLU A N 1
ATOM 611 C CA . GLU A 1 84 ? -2.209 16.326 -4.144 1.00 82.81 84 GLU A CA 1
ATOM 612 C C . GLU A 1 84 ? -1.244 15.140 -4.042 1.00 82.81 84 GLU A C 1
ATOM 614 O O . GLU A 1 84 ? -0.551 14.809 -5.008 1.00 82.81 84 GLU A O 1
ATOM 619 N N . GLN A 1 85 ? -1.222 14.467 -2.888 1.00 78.25 85 GLN A N 1
ATOM 620 C CA . GLN A 1 85 ? -0.391 13.285 -2.655 1.00 78.25 85 GLN A CA 1
ATOM 621 C C . GLN A 1 85 ? -0.820 12.121 -3.558 1.00 78.25 85 GLN A C 1
ATOM 623 O O . GLN A 1 85 ? 0.025 11.476 -4.186 1.00 78.25 85 GLN A O 1
ATOM 628 N N . ALA A 1 86 ? -2.130 11.893 -3.683 1.00 78.06 86 ALA A N 1
ATOM 629 C CA . ALA A 1 86 ? -2.687 10.867 -4.557 1.00 78.06 86 ALA A CA 1
ATOM 630 C C . ALA A 1 86 ? -2.348 11.132 -6.035 1.00 78.06 86 ALA A C 1
ATOM 632 O O . ALA A 1 86 ? -1.907 10.225 -6.745 1.00 78.06 86 ALA A O 1
ATOM 633 N N . GLN A 1 87 ? -2.478 12.380 -6.497 1.00 81.44 87 GLN A N 1
ATOM 634 C CA . GLN A 1 87 ? -2.120 12.772 -7.864 1.00 81.44 87 GLN A CA 1
ATOM 635 C C . GLN A 1 87 ? -0.616 12.645 -8.135 1.00 81.44 87 GLN A C 1
ATOM 637 O O . GLN A 1 87 ? -0.222 12.173 -9.206 1.00 81.44 87 GLN A O 1
ATOM 642 N N . ALA A 1 88 ? 0.235 13.046 -7.187 1.00 81.44 88 ALA A N 1
ATOM 643 C CA . ALA A 1 88 ? 1.684 12.910 -7.315 1.00 81.44 88 ALA A CA 1
ATOM 644 C C . ALA A 1 88 ? 2.093 11.437 -7.458 1.00 81.44 88 ALA A C 1
ATOM 646 O O . ALA A 1 88 ? 2.875 11.092 -8.348 1.00 81.44 88 ALA A O 1
ATOM 647 N N . LEU A 1 89 ? 1.507 10.557 -6.644 1.00 76.75 89 LEU A N 1
ATOM 648 C CA . LEU A 1 89 ? 1.746 9.121 -6.730 1.00 76.75 89 LEU A CA 1
ATOM 649 C C . LEU A 1 89 ? 1.214 8.523 -8.039 1.00 76.75 89 LEU A C 1
ATOM 651 O O . LEU A 1 89 ? 1.898 7.713 -8.667 1.00 76.75 89 LEU A O 1
ATOM 655 N N . ALA A 1 90 ? 0.024 8.937 -8.482 1.00 77.56 90 ALA A N 1
ATOM 656 C CA . ALA A 1 90 ? -0.549 8.484 -9.745 1.00 77.56 90 ALA A CA 1
ATOM 657 C C . ALA A 1 90 ? 0.360 8.824 -10.937 1.00 77.56 90 ALA A C 1
ATOM 659 O O . ALA A 1 90 ? 0.562 7.971 -11.796 1.00 77.56 90 ALA A O 1
ATOM 660 N N . LYS A 1 91 ? 0.983 10.012 -10.956 1.00 80.69 91 LYS A N 1
ATOM 661 C CA . LYS A 1 91 ? 1.956 10.406 -11.995 1.00 80.69 91 LYS A CA 1
ATOM 662 C C . LYS A 1 91 ? 3.214 9.533 -11.999 1.00 80.69 91 LYS A C 1
ATOM 664 O O . LYS A 1 91 ? 3.694 9.180 -13.068 1.00 80.69 91 LYS A O 1
ATOM 669 N N . GLN A 1 92 ? 3.728 9.150 -10.829 1.00 75.12 92 GLN A N 1
ATOM 670 C CA . GLN A 1 92 ? 4.889 8.249 -10.722 1.00 75.12 92 GLN A CA 1
ATOM 671 C C . GLN A 1 92 ? 4.579 6.825 -11.208 1.00 75.12 92 GLN A C 1
ATOM 673 O O . GLN A 1 92 ? 5.476 6.080 -11.596 1.00 75.12 92 GLN A O 1
ATOM 678 N N . ASN A 1 93 ? 3.302 6.439 -11.174 1.00 69.38 93 ASN A N 1
ATOM 679 C CA . ASN A 1 93 ? 2.831 5.101 -11.512 1.00 69.38 93 ASN A CA 1
ATOM 680 C C . ASN A 1 93 ? 2.032 5.048 -12.819 1.00 69.38 93 ASN A C 1
ATOM 682 O O . ASN A 1 93 ? 1.478 3.986 -13.116 1.00 69.38 93 ASN A O 1
ATOM 686 N N . ALA A 1 94 ? 1.986 6.155 -13.571 1.00 60.91 94 ALA A N 1
ATOM 687 C CA . ALA A 1 94 ? 1.318 6.241 -14.864 1.00 60.91 94 ALA A CA 1
ATOM 688 C C . ALA A 1 94 ? 1.795 5.132 -15.809 1.00 60.91 94 ALA A C 1
ATOM 690 O O . ALA A 1 94 ? 2.986 4.732 -15.722 1.00 60.91 94 ALA A O 1
#

Sequence (94 aa):
MSCLQVGSVGKSLIKAGAGDDFKSVSKTLGFSCVGRFIGAGSPRKKPDGKPCNWSLGGLLHLHELEVIDEEGNVHMVFEPATAEQAQALAKQNA

Foldseek 3Di:
DDALQLQDDLLLLCVLVQDPDSVSCVLVGQFWWSCLSNVADDDDPDHPPDTHGDGCPDPDNPADDWDADPVRDTDGGHDDHPPVSNVVVVVVSD

pLDDT: mean 78.75, std 11.05, range [41.44, 93.0]

InterPro domains:
  IPR048166 VVA0879-like [NF041591] (3-81)
  IPR048166 VVA0879-like [PF28055] (10-81)